Protein AF-A0A3D6BGJ4-F1 (afdb_monomer_lite)

Foldseek 3Di:
DQDQDQLVVLLVLCCVVQVDPCSLCVVLVHDPVVSVVCSVVVDPVSVVSCVVSPSDDPSDPDPDPPCPVVNVVVVVVVVVVVVVVVVVVVVVVVVVVVVVVVVVVVVVVVVVVVVVVVD

Secondary structure (DSSP, 8-state):
-PPPPPHHHHHHHHHHHHSSHHHHHHHHT--HHHHHHHHHH--HHHHHHHHHTT--------------HHHHHHHHHHHHHHHHHHHHHHHHHHHHHHHHHHHHHHHHHHHHHHHHHT-

Sequence (119 aa):
MRAKIEPADLKELILIKFGSLDNFAKKAGLNNSQVSVGLKQQTARFMALVKKLGIKIDQNGDGNKKVSNEDIKNQLQNCMDRLASLETILKEKEKVIEHQNNMLKMMTQFVEEMKKKNR

pLDDT: mean 82.24, std 13.97, range [35.91, 96.06]

Structure (mmCIF, N/CA/C/O backbone):
data_AF-A0A3D6BGJ4-F1
#
_entry.id   AF-A0A3D6BGJ4-F1
#
loop_
_atom_site.group_PDB
_atom_site.id
_atom_site.type_symbol
_atom_site.label_atom_id
_atom_site.label_alt_id
_atom_site.label_comp_id
_atom_site.label_asym_id
_atom_site.label_entity_id
_atom_site.label_seq_id
_atom_site.pdbx_PDB_ins_code
_atom_site.Cartn_x
_atom_site.Cartn_y
_atom_site.Cartn_z
_atom_site.occupancy
_atom_site.B_iso_or_equiv
_atom_site.auth_seq_id
_atom_site.auth_comp_id
_atom_site.auth_asym_id
_atom_site.auth_atom_id
_atom_site.pdbx_PDB_model_num
ATOM 1 N N . MET A 1 1 ? 28.232 -9.096 -20.331 1.00 43.38 1 MET A N 1
ATOM 2 C CA . MET A 1 1 ? 27.428 -9.149 -19.086 1.00 43.38 1 MET A CA 1
ATOM 3 C C . MET A 1 1 ? 26.113 -8.414 -19.339 1.00 43.38 1 MET A C 1
ATOM 5 O O . MET A 1 1 ? 26.163 -7.379 -19.985 1.00 43.38 1 MET A O 1
ATOM 9 N N . ARG A 1 2 ? 24.943 -8.937 -18.930 1.00 50.62 2 ARG A N 1
ATOM 10 C CA . ARG A 1 2 ? 23.667 -8.198 -19.076 1.00 50.62 2 ARG A CA 1
ATOM 11 C C . ARG A 1 2 ? 23.670 -7.012 -18.108 1.00 50.62 2 ARG A C 1
ATOM 13 O O . ARG A 1 2 ? 23.930 -7.228 -16.927 1.00 50.62 2 ARG A O 1
ATOM 20 N N . ALA A 1 3 ? 23.384 -5.805 -18.596 1.00 54.66 3 ALA A N 1
ATOM 21 C CA . ALA A 1 3 ? 23.193 -4.633 -17.748 1.00 54.66 3 ALA A CA 1
ATOM 22 C C . ALA A 1 3 ? 22.075 -4.925 -16.734 1.00 54.66 3 ALA A C 1
ATOM 24 O O . ALA A 1 3 ? 20.961 -5.300 -17.117 1.00 54.66 3 ALA A O 1
ATOM 25 N N . LYS A 1 4 ? 22.413 -4.847 -15.445 1.00 67.75 4 LYS A N 1
ATOM 26 C CA . LYS A 1 4 ? 21.444 -4.929 -14.351 1.00 67.75 4 LYS A CA 1
ATOM 27 C C . LYS A 1 4 ? 20.775 -3.564 -14.231 1.00 67.75 4 LYS A C 1
ATOM 29 O O . LYS A 1 4 ? 21.469 -2.554 -14.281 1.00 67.75 4 LYS A O 1
ATOM 34 N N . ILE A 1 5 ? 19.454 -3.549 -14.094 1.00 76.38 5 ILE A N 1
ATOM 35 C CA . ILE A 1 5 ? 18.725 -2.328 -13.726 1.00 76.38 5 ILE A CA 1
ATOM 36 C C . ILE A 1 5 ? 19.052 -2.030 -12.263 1.00 76.38 5 ILE A C 1
ATOM 38 O O . ILE A 1 5 ? 19.379 -2.953 -11.510 1.00 76.38 5 ILE A O 1
ATOM 42 N N . GLU A 1 6 ? 18.943 -0.786 -11.821 1.00 80.06 6 GLU A N 1
ATOM 43 C CA . GLU A 1 6 ? 18.991 -0.510 -10.393 1.00 80.06 6 GLU A CA 1
ATOM 44 C C . GLU A 1 6 ? 17.823 -1.224 -9.666 1.00 80.06 6 GLU A C 1
ATOM 46 O O . GLU A 1 6 ? 16.690 -1.244 -10.161 1.00 80.06 6 GLU A O 1
ATOM 51 N N . PRO A 1 7 ? 18.046 -1.869 -8.505 1.00 82.31 7 PRO A N 1
ATOM 52 C CA . PRO A 1 7 ? 16.966 -2.532 -7.777 1.00 82.31 7 PRO A CA 1
ATOM 53 C C . PRO A 1 7 ? 15.808 -1.595 -7.399 1.00 82.31 7 PRO A C 1
ATOM 55 O O . PRO A 1 7 ? 14.673 -2.069 -7.303 1.00 82.31 7 PRO A O 1
ATOM 58 N N . ALA A 1 8 ? 16.080 -0.300 -7.189 1.00 76.75 8 ALA A N 1
ATOM 59 C CA . ALA A 1 8 ? 15.065 0.712 -6.908 1.00 76.75 8 ALA A CA 1
ATOM 60 C C . ALA A 1 8 ? 14.135 0.940 -8.110 1.00 76.75 8 ALA A C 1
ATOM 62 O O . ALA A 1 8 ? 12.925 0.768 -7.965 1.00 76.75 8 ALA A O 1
ATOM 63 N N . ASP A 1 9 ? 14.689 1.184 -9.300 1.00 79.62 9 ASP A N 1
ATOM 64 C CA . ASP A 1 9 ? 13.908 1.385 -10.529 1.00 79.62 9 ASP A CA 1
ATOM 65 C C . ASP A 1 9 ? 13.041 0.162 -10.857 1.00 79.62 9 ASP A C 1
ATOM 67 O O . ASP A 1 9 ? 11.861 0.264 -11.195 1.00 79.62 9 ASP A O 1
ATOM 71 N N . LEU A 1 10 ? 13.601 -1.045 -10.716 1.00 83.25 10 LEU A N 1
ATOM 72 C CA . LEU A 1 10 ? 12.855 -2.279 -10.965 1.00 83.25 10 LEU A CA 1
ATOM 73 C C . LEU A 1 10 ? 11.707 -2.461 -9.961 1.00 83.25 10 LEU A C 1
ATOM 75 O O . LEU A 1 10 ? 10.628 -2.935 -10.327 1.00 83.25 10 LEU A O 1
ATOM 79 N N . LYS A 1 11 ? 11.927 -2.081 -8.698 1.00 86.31 11 LYS A N 1
ATOM 80 C CA . LYS A 1 11 ? 10.885 -2.079 -7.668 1.00 86.31 11 LYS A CA 1
ATOM 81 C C . LYS A 1 11 ? 9.787 -1.077 -8.018 1.00 86.31 11 LYS A C 1
ATOM 83 O O . LYS A 1 11 ? 8.614 -1.426 -7.913 1.00 86.31 11 LYS A O 1
ATOM 88 N N . GLU A 1 12 ? 10.144 0.123 -8.456 1.00 82.44 12 GLU A N 1
ATOM 89 C CA . GLU A 1 12 ? 9.188 1.155 -8.855 1.00 82.44 12 GLU A CA 1
ATOM 90 C C . GLU A 1 12 ? 8.331 0.710 -10.046 1.00 82.44 12 GLU A C 1
ATOM 92 O O . GLU A 1 12 ? 7.105 0.763 -9.972 1.00 82.44 12 GLU A O 1
ATOM 97 N N . LEU A 1 13 ? 8.939 0.138 -11.088 1.00 83.44 13 LEU A N 1
ATOM 98 C CA . LEU A 1 13 ? 8.214 -0.417 -12.237 1.00 83.44 13 LEU A CA 1
ATOM 99 C C . LEU A 1 13 ? 7.205 -1.504 -11.834 1.00 83.44 13 LEU A C 1
ATOM 101 O O . LEU A 1 13 ? 6.105 -1.585 -12.392 1.00 83.44 13 LEU A O 1
ATOM 105 N N .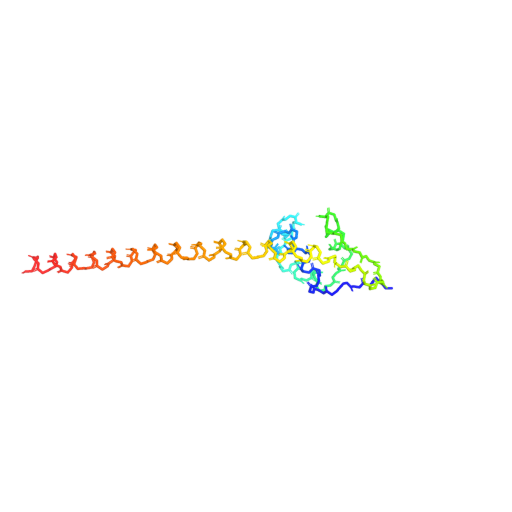 ILE A 1 14 ? 7.559 -2.342 -10.855 1.00 86.94 14 ILE A N 1
ATOM 106 C CA . ILE A 1 14 ? 6.635 -3.333 -10.293 1.00 86.94 14 ILE A CA 1
ATOM 107 C C . ILE A 1 14 ? 5.491 -2.636 -9.547 1.00 86.94 14 ILE A C 1
ATOM 109 O O . ILE A 1 14 ? 4.331 -3.004 -9.739 1.00 86.94 14 ILE A O 1
ATOM 113 N N . LEU A 1 15 ? 5.790 -1.634 -8.720 1.00 85.31 15 LEU A N 1
ATOM 114 C CA . LEU A 1 15 ? 4.786 -0.906 -7.942 1.00 85.31 15 LEU A CA 1
ATOM 115 C C . LEU A 1 15 ? 3.815 -0.119 -8.828 1.00 85.31 15 LEU A C 1
ATOM 117 O O . LEU A 1 15 ? 2.615 -0.165 -8.573 1.00 85.31 15 LEU A O 1
ATOM 121 N N . ILE A 1 16 ? 4.292 0.519 -9.897 1.00 82.31 16 ILE A N 1
ATOM 122 C CA . ILE A 1 16 ? 3.445 1.223 -10.870 1.00 82.31 16 ILE A CA 1
ATOM 123 C C . ILE A 1 16 ? 2.412 0.265 -11.470 1.00 82.31 16 ILE A C 1
ATOM 125 O O . ILE A 1 16 ? 1.237 0.606 -11.586 1.00 82.31 16 ILE A O 1
ATOM 129 N N . LYS A 1 17 ? 2.828 -0.955 -11.830 1.00 82.50 17 LYS A N 1
ATOM 130 C CA . LYS A 1 17 ? 1.943 -1.905 -12.513 1.00 82.50 17 LYS A CA 1
ATOM 131 C C . LYS A 1 17 ? 1.044 -2.712 -11.574 1.00 82.50 17 LYS A C 1
ATOM 133 O O . LYS A 1 17 ? -0.079 -3.046 -11.945 1.00 82.50 17 LYS A O 1
ATOM 138 N N . PHE A 1 18 ? 1.540 -3.082 -10.397 1.00 86.12 18 PHE A N 1
ATOM 139 C CA . PHE A 1 18 ? 0.863 -4.019 -9.492 1.00 86.12 18 PHE A CA 1
ATOM 140 C C . PHE A 1 18 ? 0.359 -3.373 -8.194 1.00 86.12 18 PHE A C 1
ATOM 142 O O . PHE A 1 18 ? -0.337 -4.029 -7.417 1.00 86.12 18 PHE A O 1
ATOM 149 N N . GLY A 1 19 ? 0.695 -2.108 -7.936 1.00 77.69 19 GLY A N 1
ATOM 150 C CA . GLY A 1 19 ? 0.317 -1.347 -6.741 1.00 77.69 19 GLY A CA 1
ATOM 151 C C . GLY A 1 19 ? 1.068 -1.751 -5.468 1.00 77.69 19 GLY A C 1
ATOM 152 O O . GLY A 1 19 ? 1.293 -0.915 -4.599 1.00 77.69 19 GLY A O 1
ATOM 153 N N . SER A 1 20 ? 1.485 -3.013 -5.354 1.00 87.12 20 SER A N 1
ATOM 154 C CA . SER A 1 20 ? 2.287 -3.533 -4.248 1.00 87.12 20 SER A CA 1
ATOM 155 C C . SER A 1 20 ? 3.191 -4.679 -4.703 1.00 87.12 20 SER A C 1
ATOM 157 O O . SER A 1 20 ? 2.929 -5.352 -5.707 1.00 87.12 20 SER A O 1
ATOM 159 N N . LEU A 1 21 ? 4.254 -4.933 -3.934 1.00 88.56 21 LEU A N 1
ATOM 160 C CA . LEU A 1 21 ? 5.107 -6.104 -4.151 1.00 88.56 21 LEU A CA 1
ATOM 161 C C . LEU A 1 21 ? 4.362 -7.412 -3.865 1.00 88.56 21 LEU A C 1
ATOM 163 O O . LEU A 1 21 ? 4.595 -8.392 -4.567 1.00 88.56 21 LEU A O 1
ATOM 167 N N . ASP A 1 22 ? 3.421 -7.409 -2.921 1.00 89.94 22 ASP A N 1
ATOM 168 C CA . ASP A 1 22 ? 2.601 -8.577 -2.587 1.00 89.94 22 ASP A CA 1
ATOM 169 C C . ASP A 1 22 ? 1.724 -9.011 -3.766 1.00 89.94 22 ASP A C 1
ATOM 171 O O . ASP A 1 22 ? 1.598 -10.200 -4.064 1.00 89.94 22 ASP A O 1
ATOM 175 N N . ASN A 1 23 ? 1.130 -8.049 -4.476 1.00 88.06 23 ASN A N 1
ATOM 176 C CA . ASN A 1 23 ? 0.300 -8.324 -5.647 1.00 88.06 23 ASN A CA 1
ATOM 177 C C . ASN A 1 23 ? 1.130 -8.897 -6.797 1.00 88.06 23 ASN A C 1
ATOM 179 O O . ASN A 1 23 ? 0.692 -9.826 -7.482 1.00 88.06 23 ASN A O 1
ATOM 183 N N . PHE A 1 24 ? 2.344 -8.377 -6.984 1.00 93.00 24 PHE A N 1
ATOM 184 C CA . PHE A 1 24 ? 3.298 -8.945 -7.926 1.00 93.00 24 PHE A CA 1
ATOM 185 C C . PHE A 1 24 ? 3.711 -10.363 -7.522 1.00 93.00 24 PHE A C 1
ATOM 187 O O . PHE A 1 24 ? 3.670 -11.257 -8.362 1.00 93.00 24 PHE A O 1
ATOM 194 N N . ALA A 1 25 ? 4.044 -10.589 -6.249 1.00 92.62 25 ALA A N 1
ATOM 195 C CA . ALA A 1 25 ? 4.438 -11.891 -5.721 1.00 92.62 25 ALA A CA 1
ATOM 196 C C . ALA A 1 25 ? 3.343 -12.941 -5.978 1.00 92.62 25 ALA A C 1
ATOM 198 O O . ALA A 1 25 ? 3.608 -13.974 -6.593 1.00 92.62 25 ALA A O 1
ATOM 199 N N . LYS A 1 26 ? 2.084 -12.616 -5.652 1.00 92.69 26 LYS A N 1
ATOM 200 C CA . LYS A 1 26 ? 0.913 -13.466 -5.930 1.00 92.69 26 LYS A CA 1
ATOM 201 C C . LYS A 1 26 ? 0.760 -13.783 -7.420 1.00 92.69 26 LYS A C 1
ATOM 203 O O . LYS A 1 26 ? 0.600 -14.945 -7.781 1.00 92.69 26 LYS A O 1
ATOM 208 N N . LYS A 1 27 ? 0.854 -12.777 -8.299 1.00 90.62 27 LYS A N 1
ATOM 209 C CA . LYS A 1 27 ? 0.771 -12.971 -9.762 1.00 90.62 27 LYS A CA 1
ATOM 210 C C . LYS A 1 27 ? 1.945 -13.765 -10.335 1.00 90.62 27 LYS A C 1
ATOM 212 O O . LYS A 1 27 ? 1.771 -14.482 -11.316 1.00 90.62 27 LYS A O 1
ATOM 217 N N . ALA A 1 28 ? 3.133 -13.611 -9.761 1.00 89.00 28 ALA A N 1
ATOM 218 C CA . ALA A 1 28 ? 4.348 -14.290 -10.189 1.00 89.00 28 ALA A CA 1
ATOM 219 C C . ALA A 1 28 ? 4.483 -15.709 -9.611 1.00 89.00 28 ALA A C 1
ATOM 221 O O . ALA A 1 28 ? 5.379 -16.438 -10.036 1.00 89.00 28 ALA A O 1
ATOM 222 N N . GLY A 1 29 ? 3.625 -16.098 -8.659 1.00 91.38 29 GLY A N 1
ATOM 223 C CA . GLY A 1 29 ? 3.750 -17.358 -7.923 1.00 91.38 29 GLY A CA 1
ATOM 224 C C . GLY A 1 29 ? 4.978 -17.386 -7.008 1.00 91.38 29 GLY A C 1
ATOM 225 O O . GLY A 1 29 ? 5.612 -18.427 -6.856 1.00 91.38 29 GLY A O 1
ATOM 226 N N . LEU A 1 30 ? 5.351 -16.230 -6.454 1.00 92.00 30 LEU A N 1
ATOM 227 C CA . LEU A 1 30 ? 6.509 -16.036 -5.583 1.00 92.00 30 LEU A CA 1
ATOM 228 C C . LEU A 1 30 ? 6.062 -15.564 -4.197 1.00 92.00 30 LEU A C 1
ATOM 230 O O . LEU A 1 30 ? 4.975 -15.014 -4.032 1.00 92.00 30 LEU A O 1
ATOM 234 N N . ASN A 1 31 ? 6.935 -15.723 -3.205 1.00 92.12 31 ASN A N 1
ATOM 235 C CA . ASN A 1 31 ? 6.797 -15.050 -1.915 1.00 92.12 31 ASN A CA 1
ATOM 236 C C . ASN A 1 31 ? 7.628 -13.753 -1.860 1.00 92.12 31 ASN A C 1
ATOM 238 O O . ASN A 1 31 ? 8.515 -13.515 -2.683 1.00 92.12 31 ASN A O 1
ATOM 242 N N . ASN A 1 32 ? 7.367 -12.913 -0.859 1.00 88.19 32 ASN A N 1
ATOM 243 C CA . ASN A 1 32 ? 8.017 -11.605 -0.729 1.00 88.19 32 ASN A CA 1
ATOM 244 C C . ASN A 1 32 ? 9.541 -11.694 -0.567 1.00 88.19 32 ASN A C 1
ATOM 246 O O . ASN A 1 32 ? 10.270 -10.859 -1.107 1.00 88.19 32 ASN A O 1
ATOM 250 N N . SER A 1 33 ? 10.041 -12.730 0.110 1.00 91.69 33 SER A N 1
ATOM 251 C CA . SER A 1 33 ? 11.480 -12.977 0.250 1.00 91.69 33 SER A CA 1
ATOM 252 C C . SER A 1 33 ? 12.131 -13.273 -1.104 1.00 91.69 33 SER A C 1
ATOM 254 O O . SER A 1 33 ? 13.173 -12.707 -1.428 1.00 91.69 33 SER A O 1
ATOM 256 N N . GLN A 1 34 ? 11.490 -14.095 -1.938 1.00 90.50 34 GLN A N 1
ATOM 257 C CA . GLN A 1 34 ? 11.935 -14.400 -3.299 1.00 90.50 34 GLN A CA 1
ATOM 258 C C . GLN A 1 34 ? 11.882 -13.171 -4.207 1.00 90.50 34 GLN A C 1
ATOM 260 O O . GLN A 1 34 ? 12.776 -12.997 -5.033 1.00 90.50 34 GLN A O 1
ATOM 265 N N . VAL A 1 35 ? 10.885 -12.296 -4.041 1.00 90.94 35 VAL A N 1
ATOM 266 C CA . VAL A 1 35 ? 10.827 -11.015 -4.763 1.00 90.94 35 VAL A CA 1
ATOM 267 C C . VAL A 1 35 ? 11.978 -10.101 -4.338 1.00 90.94 35 VAL A C 1
ATOM 269 O O . VAL A 1 35 ? 12.671 -9.571 -5.200 1.00 90.94 35 VAL A O 1
ATOM 272 N N . SER A 1 36 ? 12.256 -9.972 -3.038 1.00 89.62 36 SER A N 1
ATOM 273 C CA . SER A 1 36 ? 13.374 -9.167 -2.515 1.00 89.62 36 SER A CA 1
ATOM 274 C C . SER A 1 36 ? 14.736 -9.650 -3.030 1.00 89.62 36 SER A C 1
ATOM 276 O O . SER A 1 36 ? 15.555 -8.860 -3.508 1.00 89.62 36 SER A O 1
ATOM 278 N N . VAL A 1 37 ? 14.964 -10.966 -3.013 1.00 91.06 37 VAL A N 1
ATOM 279 C CA . VAL A 1 37 ? 16.175 -11.575 -3.579 1.00 91.06 37 VAL A CA 1
ATOM 280 C C . VAL A 1 37 ? 16.222 -11.389 -5.098 1.00 91.06 37 VAL A C 1
ATOM 282 O O . VAL A 1 37 ? 17.269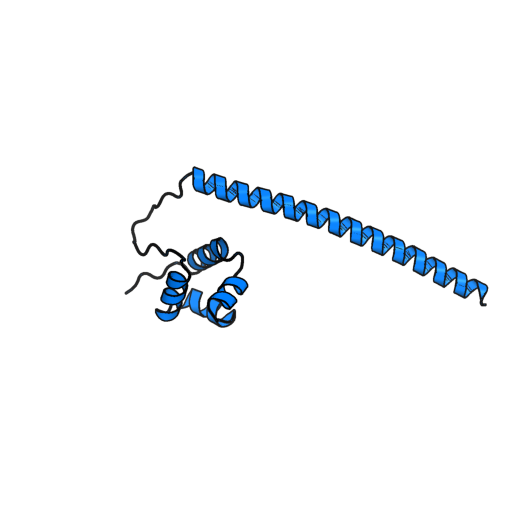 -11.034 -5.638 1.00 91.06 37 VAL A O 1
ATOM 285 N N . GLY A 1 38 ? 15.091 -11.562 -5.785 1.00 89.56 38 GLY A N 1
ATOM 286 C CA . GLY A 1 38 ? 14.956 -11.372 -7.229 1.00 89.56 38 GLY A CA 1
ATOM 287 C C . GLY A 1 38 ? 15.286 -9.950 -7.684 1.00 89.56 38 GLY A C 1
ATOM 288 O O . GLY A 1 38 ? 16.010 -9.788 -8.665 1.00 89.56 38 GLY A O 1
ATOM 289 N N . LEU A 1 39 ? 14.853 -8.935 -6.931 1.00 89.25 39 LEU A N 1
ATOM 290 C CA . LEU A 1 39 ? 15.168 -7.523 -7.174 1.00 89.25 39 LEU A CA 1
ATOM 291 C C . LEU A 1 39 ? 16.673 -7.230 -7.088 1.00 89.25 39 LEU A C 1
ATOM 293 O O . LEU A 1 39 ? 17.204 -6.484 -7.909 1.00 89.25 39 LEU A O 1
ATOM 297 N N . LYS A 1 40 ? 17.368 -7.842 -6.119 1.00 87.62 40 LYS A N 1
ATOM 298 C CA . LYS A 1 40 ? 18.816 -7.662 -5.912 1.00 87.62 40 LYS A CA 1
ATOM 299 C C . LYS A 1 40 ? 19.659 -8.458 -6.909 1.00 87.62 40 LYS A C 1
ATOM 301 O O . LYS A 1 40 ? 20.644 -7.957 -7.444 1.00 87.62 40 LYS A O 1
ATOM 306 N N . GLN A 1 41 ? 19.304 -9.721 -7.134 1.00 89.00 41 GLN A N 1
ATOM 307 C CA . GLN A 1 41 ? 20.115 -10.642 -7.933 1.00 89.00 41 GLN A CA 1
ATOM 308 C C . GLN A 1 41 ? 19.817 -10.550 -9.431 1.00 89.00 41 GLN A C 1
ATOM 310 O O . GLN A 1 41 ? 20.720 -10.777 -10.237 1.00 89.00 41 GLN A O 1
ATOM 315 N N . GLN A 1 42 ? 18.573 -10.221 -9.797 1.00 87.31 42 GLN A N 1
ATOM 316 C CA . GLN A 1 42 ? 18.083 -10.115 -11.176 1.00 87.31 42 GLN A CA 1
ATOM 317 C C . GLN A 1 42 ? 18.459 -11.328 -12.029 1.00 87.31 42 GLN A C 1
ATOM 319 O O . GLN A 1 42 ? 18.991 -11.219 -13.136 1.00 87.31 42 GLN A O 1
ATOM 324 N N . THR A 1 43 ? 18.185 -12.520 -11.493 1.00 88.00 43 THR A N 1
ATOM 325 C CA . THR A 1 43 ? 18.425 -13.775 -12.211 1.00 88.00 43 THR A CA 1
ATOM 326 C C . THR A 1 43 ? 17.621 -13.809 -13.512 1.00 88.00 43 THR A C 1
ATOM 328 O O . THR A 1 43 ? 16.542 -13.220 -13.619 1.00 88.00 43 THR A O 1
ATOM 331 N N . ALA A 1 44 ? 18.111 -14.539 -14.517 1.00 85.94 44 ALA A N 1
ATOM 332 C CA . ALA A 1 44 ? 17.436 -14.633 -15.814 1.00 85.94 44 ALA A CA 1
ATOM 333 C C . ALA A 1 44 ? 15.977 -15.113 -15.686 1.00 85.94 44 ALA A C 1
ATOM 335 O O . ALA A 1 44 ? 15.100 -14.606 -16.383 1.00 85.94 44 ALA A O 1
ATOM 336 N N . ARG A 1 45 ? 15.713 -16.035 -14.750 1.00 87.31 45 ARG A N 1
ATOM 337 C CA . ARG A 1 45 ? 14.370 -16.549 -14.449 1.00 87.31 45 ARG A CA 1
ATOM 338 C C . ARG A 1 45 ? 13.454 -15.468 -13.876 1.00 87.31 45 ARG A C 1
ATOM 340 O O . ARG A 1 45 ? 12.313 -15.351 -14.313 1.00 87.31 45 ARG A O 1
ATOM 347 N N . PHE A 1 46 ? 13.954 -14.666 -12.937 1.00 89.88 46 PHE A N 1
ATOM 348 C CA . PHE A 1 46 ? 13.190 -13.562 -12.360 1.00 89.88 46 PHE A CA 1
ATOM 349 C C . PHE A 1 46 ? 12.877 -12.495 -13.415 1.00 89.88 46 PHE A C 1
ATOM 351 O O . PHE A 1 46 ? 11.726 -12.103 -13.581 1.00 89.88 46 PHE A O 1
ATOM 358 N N . MET A 1 47 ? 13.869 -12.099 -14.214 1.00 88.06 47 MET A N 1
ATOM 359 C CA . MET A 1 47 ? 13.672 -11.092 -15.261 1.00 88.06 47 MET A CA 1
ATOM 360 C C . MET A 1 47 ? 12.739 -11.576 -16.381 1.00 88.06 47 MET A C 1
ATOM 362 O O . MET A 1 47 ? 11.978 -10.783 -16.932 1.00 88.06 47 MET A O 1
ATOM 366 N N . ALA A 1 48 ? 12.739 -12.875 -16.696 1.00 87.88 48 ALA A N 1
ATOM 367 C CA . ALA A 1 48 ? 11.769 -13.464 -17.616 1.00 87.88 48 ALA A CA 1
ATOM 368 C C . ALA A 1 48 ? 10.335 -13.398 -17.064 1.00 87.88 48 ALA A C 1
ATOM 370 O O . ALA A 1 48 ? 9.418 -13.067 -17.812 1.00 87.88 48 ALA A O 1
ATOM 371 N N . LEU A 1 49 ? 10.138 -13.648 -15.763 1.00 89.25 49 LEU A N 1
ATOM 372 C CA . LEU A 1 49 ? 8.837 -13.488 -15.098 1.00 89.25 49 LEU A CA 1
ATOM 373 C C . LEU A 1 49 ? 8.359 -12.036 -15.135 1.00 89.25 49 LEU A C 1
ATOM 375 O O . LEU A 1 49 ? 7.224 -11.779 -15.526 1.00 89.25 49 LEU A O 1
ATOM 379 N N . VAL A 1 50 ? 9.236 -11.091 -14.800 1.00 88.25 50 VAL A N 1
ATOM 380 C CA . VAL A 1 50 ? 8.951 -9.650 -14.847 1.00 88.25 50 VAL A CA 1
ATOM 381 C C . VAL A 1 50 ? 8.492 -9.227 -16.252 1.00 88.25 50 VAL A C 1
ATOM 383 O O . VAL A 1 50 ? 7.432 -8.616 -16.400 1.00 88.25 50 VAL A O 1
ATOM 386 N N . LYS A 1 51 ? 9.225 -9.635 -17.299 1.00 88.06 51 LYS A N 1
ATOM 387 C CA . LYS A 1 51 ? 8.853 -9.363 -18.699 1.00 88.06 51 LYS A CA 1
ATOM 388 C C . LYS A 1 51 ? 7.556 -10.072 -19.113 1.00 88.06 51 LYS A C 1
ATOM 390 O O . LYS A 1 51 ? 6.712 -9.450 -19.751 1.00 88.06 51 LYS A O 1
ATOM 395 N N . LYS A 1 52 ? 7.351 -11.336 -18.717 1.00 88.81 52 LYS A N 1
ATOM 396 C CA . LYS A 1 52 ? 6.124 -12.113 -19.001 1.00 88.81 52 LYS A CA 1
ATOM 397 C C . LYS A 1 52 ? 4.882 -11.478 -18.375 1.00 88.81 52 LYS A C 1
ATOM 399 O O . LYS A 1 52 ? 3.815 -11.479 -18.976 1.00 88.81 52 LYS A O 1
ATOM 404 N N . LEU A 1 53 ? 5.032 -10.888 -17.193 1.00 88.62 53 LEU A N 1
ATOM 405 C CA . LEU A 1 53 ? 3.987 -10.123 -16.511 1.00 88.62 53 LEU A CA 1
ATOM 406 C C . LEU A 1 53 ? 3.803 -8.711 -17.108 1.00 88.62 53 LEU A C 1
ATOM 408 O O . LEU A 1 53 ? 3.005 -7.901 -16.627 1.00 88.62 53 LEU A O 1
ATOM 412 N N . GLY A 1 54 ? 4.501 -8.427 -18.208 1.00 81.06 54 GLY A N 1
ATOM 413 C CA . GLY A 1 54 ? 4.361 -7.244 -19.043 1.00 81.06 54 GLY A CA 1
ATOM 414 C C . GLY A 1 54 ? 4.989 -5.993 -18.441 1.00 81.06 54 GLY A C 1
ATOM 415 O O . GLY A 1 54 ? 4.521 -4.896 -18.744 1.00 81.06 54 GLY A O 1
ATOM 416 N N . ILE A 1 55 ? 5.974 -6.132 -17.553 1.00 84.62 55 ILE A N 1
ATOM 417 C CA . ILE A 1 55 ? 6.825 -5.007 -17.168 1.00 84.62 55 ILE A CA 1
ATOM 418 C C . ILE A 1 55 ? 7.848 -4.835 -18.291 1.00 84.62 55 ILE A C 1
ATOM 420 O O . ILE A 1 55 ? 8.674 -5.717 -18.546 1.00 84.62 55 ILE A O 1
ATOM 424 N N . LYS A 1 56 ? 7.744 -3.713 -19.005 1.00 79.25 56 LYS A N 1
ATOM 425 C CA . LYS A 1 56 ? 8.669 -3.368 -20.081 1.00 79.25 56 LYS A CA 1
ATOM 426 C C . LYS A 1 56 ? 9.950 -2.838 -19.455 1.00 79.25 56 LYS A C 1
ATOM 428 O O . LYS A 1 56 ? 9.988 -1.733 -18.934 1.00 79.25 56 LYS A O 1
ATOM 433 N N . ILE A 1 57 ? 10.975 -3.673 -19.489 1.00 71.69 57 ILE A N 1
ATOM 434 C CA . ILE A 1 57 ? 12.338 -3.288 -19.153 1.00 71.69 57 ILE A CA 1
ATOM 435 C C . ILE A 1 57 ? 13.000 -2.904 -20.470 1.00 71.69 57 ILE A C 1
ATOM 437 O O . ILE A 1 57 ? 13.346 -3.795 -21.255 1.00 71.69 57 ILE A O 1
ATOM 441 N N . ASP A 1 58 ? 13.152 -1.608 -20.717 1.00 61.81 58 ASP A N 1
ATOM 442 C CA . ASP A 1 58 ? 13.978 -1.130 -21.820 1.00 61.81 58 ASP A CA 1
ATOM 443 C C . ASP A 1 58 ? 15.440 -1.449 -21.479 1.00 61.81 58 ASP A C 1
ATOM 445 O O . ASP A 1 58 ? 16.065 -0.803 -20.646 1.00 61.81 58 ASP A O 1
ATOM 449 N N . GLN A 1 59 ? 15.981 -2.514 -22.076 1.00 55.00 59 GLN A N 1
ATOM 450 C CA . GLN A 1 59 ? 17.394 -2.880 -21.939 1.00 55.00 59 GLN A CA 1
ATOM 451 C C . GLN A 1 59 ? 18.242 -2.140 -22.971 1.00 55.00 59 GLN A C 1
ATOM 453 O O . GLN A 1 59 ? 19.014 -2.775 -23.676 1.00 55.00 59 GLN A O 1
ATOM 458 N N . ASN A 1 60 ? 18.100 -0.824 -23.075 1.00 42.84 60 ASN A N 1
ATOM 459 C CA . ASN A 1 60 ? 18.990 -0.032 -23.910 1.00 42.84 60 ASN A CA 1
ATOM 460 C C . ASN A 1 60 ? 19.702 0.967 -23.009 1.00 42.84 60 ASN A C 1
ATOM 462 O O . ASN A 1 60 ? 19.074 1.827 -22.400 1.00 42.84 60 ASN A O 1
ATOM 466 N N . GLY A 1 61 ? 21.020 0.801 -22.909 1.00 42.84 61 GLY A N 1
ATOM 467 C CA . GLY A 1 61 ? 21.937 1.746 -22.286 1.00 42.84 61 GLY A CA 1
ATOM 468 C C . GLY A 1 61 ? 22.106 3.015 -23.116 1.00 42.84 61 GLY A C 1
ATOM 469 O O . GLY A 1 61 ? 23.234 3.402 -23.378 1.00 42.84 61 GLY A O 1
ATOM 470 N N . ASP A 1 62 ? 20.999 3.644 -23.498 1.00 35.91 62 ASP A N 1
ATOM 471 C CA . ASP A 1 62 ? 20.963 5.027 -23.950 1.00 35.91 62 ASP A CA 1
ATOM 472 C C . ASP A 1 62 ? 20.019 5.771 -23.012 1.00 35.91 62 ASP A C 1
ATOM 474 O O . ASP A 1 62 ? 18.805 5.547 -22.985 1.00 35.91 62 ASP A O 1
ATOM 478 N N . GLY A 1 63 ? 20.617 6.612 -22.171 1.00 44.50 63 GLY A N 1
ATOM 479 C CA . GLY A 1 63 ? 19.889 7.524 -21.307 1.00 44.50 63 GLY A CA 1
ATOM 480 C C . GLY A 1 63 ? 18.906 8.375 -22.111 1.00 44.50 63 GLY A C 1
ATOM 481 O O . GLY A 1 63 ? 19.146 8.711 -23.268 1.00 44.50 63 GLY A O 1
ATOM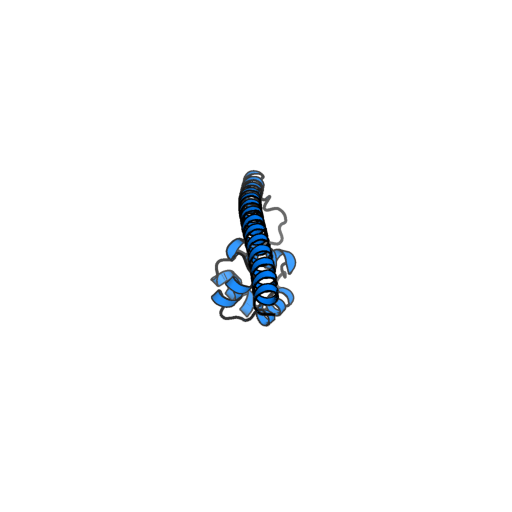 482 N N . ASN A 1 64 ? 17.813 8.762 -21.455 1.00 43.91 64 ASN A N 1
ATOM 483 C CA . ASN A 1 64 ? 16.734 9.606 -21.972 1.00 43.91 64 ASN A CA 1
ATOM 484 C C . ASN A 1 64 ? 15.747 8.949 -22.951 1.00 43.91 64 ASN A C 1
ATOM 486 O O . ASN A 1 64 ? 15.513 9.457 -24.047 1.00 43.91 64 ASN A O 1
ATOM 490 N N . LYS A 1 65 ? 14.928 8.012 -22.459 1.00 49.44 65 LYS A N 1
ATOM 491 C CA . LYS A 1 65 ? 13.490 8.259 -22.654 1.00 49.44 65 LYS A CA 1
ATOM 492 C C . LYS A 1 65 ? 13.116 9.371 -21.689 1.00 49.44 65 LYS A C 1
ATOM 494 O O . LYS A 1 65 ? 12.872 9.112 -20.516 1.00 49.44 65 LYS A O 1
ATOM 499 N N . LYS A 1 66 ? 13.154 10.619 -22.172 1.00 51.69 66 LYS A N 1
ATOM 500 C CA . LYS A 1 66 ? 12.510 11.738 -21.480 1.00 51.69 66 LYS A CA 1
ATOM 501 C C . LYS A 1 66 ? 11.068 11.298 -21.250 1.00 51.69 66 LYS A C 1
ATOM 503 O O . LYS A 1 66 ? 10.300 11.247 -22.209 1.00 51.69 66 LYS A O 1
ATOM 508 N N . VAL A 1 67 ? 10.734 10.903 -20.022 1.00 53.19 67 VAL A N 1
ATOM 509 C CA . VAL A 1 67 ? 9.340 10.793 -19.592 1.00 53.19 67 VAL A CA 1
ATOM 510 C C . VAL A 1 67 ? 8.722 12.123 -19.997 1.00 53.19 67 VAL A C 1
ATOM 512 O O . VAL A 1 67 ? 9.278 13.174 -19.660 1.00 53.19 67 VAL A O 1
ATOM 515 N N . SER A 1 68 ? 7.702 12.098 -20.855 1.00 64.56 68 SER A N 1
ATOM 516 C CA . SER A 1 68 ? 7.166 13.358 -21.354 1.00 64.56 68 SER A CA 1
ATOM 517 C C . SER A 1 68 ? 6.650 14.148 -20.149 1.00 64.56 68 SER A C 1
ATOM 519 O O . SER A 1 68 ? 6.158 13.562 -19.182 1.00 64.56 68 SER A O 1
ATOM 521 N N . ASN A 1 69 ? 6.774 15.477 -20.170 1.00 69.88 69 ASN A N 1
ATOM 522 C CA . ASN A 1 69 ? 6.221 16.300 -19.089 1.00 69.88 69 ASN A CA 1
ATOM 523 C C . ASN A 1 69 ? 4.723 16.008 -18.871 1.00 69.88 69 ASN A C 1
ATOM 525 O O . ASN A 1 69 ? 4.230 16.167 -17.759 1.00 69.88 69 ASN A O 1
ATOM 529 N N . GLU A 1 70 ? 4.025 15.547 -19.910 1.00 71.31 70 GLU A N 1
ATOM 530 C CA . GLU A 1 70 ? 2.639 15.085 -19.855 1.00 71.31 70 GLU A CA 1
ATOM 531 C C . GLU A 1 70 ? 2.483 13.823 -18.992 1.00 71.31 70 GLU A C 1
ATOM 533 O O . GLU A 1 70 ? 1.620 13.772 -18.120 1.00 71.31 70 GLU A O 1
ATOM 538 N N . ASP A 1 71 ? 3.350 12.825 -19.169 1.00 70.50 71 ASP A N 1
ATOM 539 C CA . ASP A 1 71 ? 3.319 11.585 -18.386 1.00 70.50 71 ASP A CA 1
ATOM 540 C C . ASP A 1 71 ? 3.638 11.846 -16.909 1.00 70.50 71 ASP A C 1
ATOM 542 O O . ASP A 1 71 ? 2.971 11.298 -16.030 1.00 70.50 71 ASP A O 1
ATOM 546 N N . ILE A 1 72 ? 4.603 12.733 -16.628 1.00 74.12 72 ILE A N 1
ATOM 547 C CA . ILE A 1 72 ? 4.929 13.159 -15.257 1.00 74.12 72 ILE A CA 1
ATOM 548 C C . ILE A 1 72 ? 3.727 13.868 -14.631 1.00 74.12 72 ILE A C 1
ATOM 550 O O . ILE A 1 72 ? 3.340 13.537 -13.513 1.00 74.12 72 ILE A O 1
ATOM 554 N N . LYS A 1 73 ? 3.095 14.805 -15.349 1.00 73.38 73 LYS A N 1
ATOM 555 C CA . LYS A 1 73 ? 1.886 15.496 -14.874 1.00 73.38 73 LYS A CA 1
ATOM 556 C C . LYS A 1 73 ? 0.748 14.522 -14.594 1.00 73.38 73 LYS A C 1
ATOM 558 O O . LYS A 1 73 ? 0.126 14.616 -13.543 1.00 73.38 73 LYS A O 1
ATOM 563 N N . ASN A 1 74 ? 0.513 13.562 -15.483 1.00 72.00 74 ASN A N 1
ATOM 564 C CA . ASN A 1 74 ? -0.536 12.561 -15.310 1.00 72.00 74 ASN A CA 1
ATOM 565 C C . ASN A 1 74 ? -0.264 11.653 -14.104 1.00 72.00 74 ASN A C 1
ATOM 567 O O . ASN A 1 74 ? -1.181 11.322 -13.355 1.00 72.00 74 ASN A O 1
ATOM 571 N N . GLN A 1 75 ? 0.989 11.255 -13.876 1.00 74.81 75 GLN A N 1
ATOM 572 C CA . GLN A 1 75 ? 1.366 10.494 -12.683 1.00 74.81 75 GLN A CA 1
ATOM 573 C C . GLN A 1 75 ? 1.203 11.318 -11.405 1.00 74.81 75 GLN A C 1
ATOM 575 O O . GLN A 1 75 ? 0.699 10.804 -10.408 1.00 74.81 75 GLN A O 1
ATOM 580 N N . LEU A 1 76 ? 1.584 12.594 -11.444 1.00 79.88 76 LEU A N 1
ATOM 581 C CA . LEU A 1 76 ? 1.489 13.503 -10.308 1.00 79.88 76 LEU A CA 1
ATOM 582 C C . LEU A 1 76 ? 0.025 13.786 -9.955 1.00 79.88 76 LEU A C 1
ATOM 584 O O . LEU A 1 76 ? -0.337 13.685 -8.786 1.00 79.88 76 LEU A O 1
ATOM 588 N N . GLN A 1 77 ? -0.832 13.998 -10.956 1.00 79.44 77 GLN A N 1
ATOM 589 C CA . GLN A 1 77 ? -2.274 14.153 -10.771 1.00 79.44 77 GLN A CA 1
ATOM 590 C C . GLN A 1 77 ? -2.905 12.888 -10.180 1.00 79.44 77 GLN A C 1
ATOM 592 O O . GLN A 1 77 ? -3.578 12.961 -9.159 1.00 79.44 77 GLN A O 1
ATOM 597 N N . ASN A 1 78 ? -2.605 11.711 -10.738 1.00 74.44 78 ASN A N 1
ATOM 598 C CA . ASN A 1 78 ? -3.084 10.444 -10.179 1.00 74.44 78 ASN A CA 1
ATOM 599 C C . ASN A 1 78 ? -2.607 10.229 -8.733 1.00 74.44 78 ASN A C 1
ATOM 601 O O . ASN A 1 78 ? -3.320 9.645 -7.916 1.00 74.44 78 ASN A O 1
ATOM 605 N N . CYS A 1 79 ? -1.389 10.669 -8.405 1.00 82.56 79 CYS A N 1
ATOM 606 C CA . CYS A 1 79 ? -0.871 10.608 -7.044 1.00 82.56 79 CYS A CA 1
ATOM 607 C C . CYS A 1 79 ? -1.651 11.554 -6.121 1.00 82.56 79 CYS A C 1
ATOM 609 O O . CYS A 1 79 ? -2.088 11.121 -5.057 1.00 82.56 79 CYS A O 1
ATO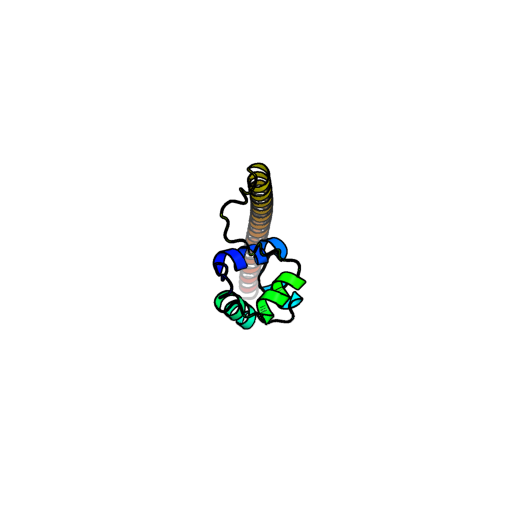M 611 N N . MET A 1 80 ? -1.897 12.795 -6.553 1.00 85.38 80 MET A N 1
ATOM 612 C CA . MET A 1 80 ? -2.694 13.781 -5.818 1.00 85.38 80 MET A CA 1
ATOM 613 C C . MET A 1 80 ? -4.133 13.311 -5.583 1.00 85.38 80 MET A C 1
ATOM 615 O O . MET A 1 80 ? -4.617 13.402 -4.458 1.00 85.38 80 MET A O 1
ATOM 619 N N . ASP A 1 81 ? -4.788 12.737 -6.593 1.00 80.75 81 ASP A N 1
ATOM 620 C CA . ASP A 1 81 ? -6.159 12.227 -6.478 1.00 80.75 81 ASP A CA 1
ATOM 621 C C . ASP A 1 81 ? -6.242 11.078 -5.460 1.00 80.75 81 ASP A C 1
ATOM 623 O O . ASP A 1 81 ? -7.153 11.014 -4.628 1.00 80.75 81 ASP A O 1
ATOM 627 N N . ARG A 1 82 ? -5.244 10.181 -5.465 1.00 82.00 82 ARG A N 1
ATOM 628 C CA . ARG A 1 82 ? -5.135 9.110 -4.461 1.00 82.00 82 ARG A CA 1
ATOM 629 C C . ARG A 1 82 ? -4.875 9.669 -3.067 1.00 82.00 82 ARG A C 1
ATOM 631 O O . ARG A 1 82 ? -5.442 9.152 -2.108 1.00 82.00 82 ARG A O 1
ATOM 638 N N . LEU A 1 83 ? -4.046 10.704 -2.951 1.00 87.50 83 LEU A N 1
ATOM 639 C CA . LEU A 1 83 ? -3.737 11.361 -1.681 1.00 87.50 83 LEU A CA 1
ATOM 640 C C . LEU A 1 83 ? -5.001 12.002 -1.086 1.00 87.50 83 LEU A C 1
ATOM 642 O O . LEU A 1 83 ? -5.346 11.711 0.055 1.00 87.50 83 LEU A O 1
ATOM 646 N N . ALA A 1 84 ? -5.767 12.737 -1.893 1.00 87.88 84 ALA A N 1
ATOM 647 C CA . ALA A 1 84 ? -7.040 13.338 -1.488 1.00 87.88 84 ALA A CA 1
ATOM 648 C C . ALA A 1 84 ? -8.086 12.290 -1.059 1.00 87.88 84 ALA A C 1
ATOM 650 O O . ALA A 1 84 ? -8.803 12.461 -0.065 1.00 87.88 84 ALA A O 1
ATOM 651 N N . SER A 1 85 ? -8.161 11.167 -1.782 1.00 84.56 85 SER A N 1
ATOM 652 C CA . SER A 1 85 ? -9.030 10.048 -1.407 1.00 84.56 85 SER A CA 1
ATOM 653 C C . SER A 1 85 ? -8.623 9.440 -0.059 1.00 84.56 85 SER A C 1
ATOM 655 O O . SER A 1 85 ? -9.479 9.223 0.801 1.00 84.56 85 SER A O 1
ATOM 657 N N . LEU A 1 86 ? -7.323 9.221 0.164 1.00 88.56 86 LEU A N 1
ATOM 658 C CA . LEU A 1 86 ? -6.807 8.697 1.430 1.00 88.56 86 LEU A CA 1
ATOM 659 C C . LEU A 1 86 ? -7.044 9.660 2.600 1.00 88.56 86 LEU A C 1
ATOM 661 O O . LEU A 1 86 ? -7.427 9.211 3.678 1.00 88.56 86 LEU A O 1
ATOM 665 N N . GLU A 1 87 ? -6.882 10.966 2.392 1.00 90.19 87 GLU A N 1
ATOM 666 C CA . GLU A 1 87 ? -7.188 11.986 3.403 1.00 90.19 87 GLU A CA 1
ATOM 667 C C . GLU A 1 87 ?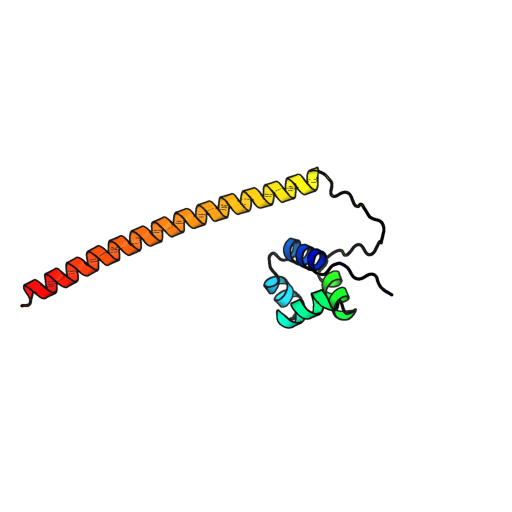 -8.668 11.985 3.798 1.00 90.19 87 GLU A C 1
ATOM 669 O O . GLU A 1 87 ? -9.004 12.144 4.973 1.00 90.19 87 GLU A O 1
ATOM 674 N N . THR A 1 88 ? -9.565 11.765 2.835 1.00 91.06 88 THR A N 1
ATOM 675 C CA . THR A 1 88 ? -11.005 11.668 3.102 1.00 91.06 88 THR A CA 1
ATOM 676 C C . THR A 1 88 ? -11.317 10.433 3.942 1.00 91.06 88 THR A C 1
ATOM 678 O O . THR A 1 88 ? -11.994 10.540 4.964 1.00 91.06 88 THR A O 1
ATOM 681 N N . ILE A 1 89 ? -10.754 9.278 3.572 1.00 89.88 89 ILE A N 1
ATOM 682 C CA . ILE A 1 89 ? -10.907 8.036 4.339 1.00 89.88 89 ILE A CA 1
ATOM 683 C C . ILE A 1 89 ? -10.378 8.216 5.767 1.00 89.88 89 ILE A C 1
ATOM 685 O O . ILE A 1 89 ? -11.033 7.787 6.715 1.00 89.88 89 ILE A O 1
ATOM 689 N N . LEU A 1 90 ? -9.222 8.864 5.948 1.00 91.75 90 LEU A N 1
ATOM 690 C CA . LEU A 1 90 ? -8.666 9.134 7.277 1.00 91.75 90 LEU A CA 1
ATOM 691 C C . LEU A 1 90 ? -9.627 9.958 8.137 1.00 91.75 90 LEU A C 1
ATOM 693 O O . LEU A 1 90 ? -9.953 9.535 9.245 1.00 91.75 90 LEU A O 1
ATOM 697 N N . LYS A 1 91 ? -10.165 11.058 7.602 1.00 92.75 91 LYS A N 1
ATOM 698 C CA . LYS A 1 91 ? -11.145 11.894 8.314 1.00 92.75 91 LYS A CA 1
ATOM 699 C C . LYS A 1 91 ? -12.410 11.125 8.691 1.00 92.75 91 LYS A C 1
ATOM 701 O O . LYS A 1 91 ? -12.963 11.320 9.772 1.00 92.75 91 LYS A O 1
ATOM 706 N N . GLU A 1 92 ? -12.897 10.247 7.818 1.00 92.50 92 GLU A N 1
ATOM 707 C CA . GLU A 1 92 ? -14.042 9.388 8.135 1.00 92.50 92 GLU A CA 1
ATOM 708 C C . GLU A 1 92 ? -13.722 8.412 9.271 1.00 92.50 92 GLU A C 1
ATOM 710 O O . GLU A 1 92 ? -14.537 8.226 10.177 1.00 92.50 92 GLU A O 1
ATOM 715 N N . LYS A 1 93 ? -12.525 7.813 9.265 1.00 92.12 93 LYS A N 1
ATOM 716 C CA . LYS A 1 93 ? -12.088 6.909 10.337 1.00 92.12 93 LYS A CA 1
ATOM 717 C C . LYS A 1 93 ? -11.926 7.631 11.669 1.00 92.12 93 LYS A C 1
ATOM 719 O O . LYS A 1 93 ? -12.347 7.084 12.685 1.00 92.12 93 LYS A O 1
ATOM 724 N N . GLU A 1 94 ? -11.401 8.851 11.671 1.00 95.06 94 GLU A N 1
ATOM 725 C CA . GLU A 1 94 ? -11.303 9.681 12.877 1.00 95.06 94 GLU A CA 1
ATOM 726 C C . GLU A 1 94 ? -12.681 9.945 13.498 1.00 95.06 94 GLU A C 1
ATOM 728 O O . GLU A 1 94 ? -12.860 9.734 14.697 1.00 95.06 94 GLU A O 1
ATOM 733 N N . LYS A 1 95 ? -13.691 10.286 12.683 1.00 93.69 95 LYS A N 1
ATOM 734 C CA . LYS A 1 95 ? -15.076 10.467 13.159 1.00 93.69 95 LYS A CA 1
ATOM 735 C C . LYS A 1 95 ? -15.664 9.194 13.767 1.00 93.69 95 LYS A C 1
ATOM 737 O O . LYS A 1 95 ? -16.357 9.249 14.781 1.00 93.69 95 LYS A O 1
ATOM 742 N N . VAL A 1 96 ? -15.398 8.037 13.158 1.00 95.31 96 VAL A N 1
ATOM 743 C CA . VAL A 1 96 ? -15.854 6.745 13.695 1.00 95.31 96 VAL A CA 1
ATOM 744 C C . VAL A 1 96 ? -15.205 6.462 15.050 1.00 95.31 96 VAL A C 1
ATOM 746 O O . VAL A 1 96 ? -15.902 6.051 15.978 1.00 95.31 96 VAL A O 1
ATOM 749 N N . ILE A 1 97 ? -13.902 6.717 15.187 1.00 94.69 97 ILE A N 1
ATOM 750 C CA . ILE A 1 97 ? -13.173 6.548 16.452 1.00 94.69 97 ILE A CA 1
ATOM 751 C C . ILE A 1 97 ? -13.743 7.476 17.529 1.00 94.69 97 ILE A C 1
ATOM 753 O O . ILE A 1 97 ? -13.993 7.038 18.652 1.00 94.69 97 ILE A O 1
ATOM 757 N N . GLU A 1 98 ? -13.999 8.742 17.197 1.00 95.69 98 GLU A N 1
ATOM 758 C CA . GLU A 1 98 ? -14.614 9.697 18.121 1.00 95.69 98 GLU A CA 1
ATOM 759 C C . GLU A 1 98 ? -15.988 9.209 18.605 1.00 95.69 98 GLU A C 1
ATOM 761 O O . GLU A 1 98 ? -16.259 9.183 19.809 1.00 95.69 98 GLU A O 1
ATOM 766 N N . HIS A 1 99 ? -16.835 8.742 17.685 1.00 94.62 99 HIS A N 1
ATOM 767 C CA . HIS A 1 99 ? -18.148 8.203 18.025 1.00 94.62 99 HIS A CA 1
ATOM 768 C C . HIS A 1 99 ? -18.055 6.976 18.946 1.00 94.62 99 HIS A C 1
ATOM 770 O O . HIS A 1 99 ? -18.760 6.901 19.955 1.00 94.62 99 HIS A O 1
ATOM 776 N N . GLN A 1 100 ? -17.150 6.040 18.646 1.00 93.56 100 GLN A N 1
ATOM 777 C CA . GLN A 1 100 ? -16.908 4.860 19.481 1.00 93.56 100 GLN A CA 1
ATOM 778 C C . GLN A 1 100 ? -16.437 5.242 20.889 1.00 93.56 100 GLN A C 1
ATOM 780 O O . GLN A 1 100 ? -16.937 4.699 21.875 1.00 93.56 100 GLN A O 1
ATOM 785 N N . ASN A 1 101 ? -15.536 6.220 20.999 1.00 96.06 101 ASN A N 1
ATOM 786 C CA . ASN A 1 101 ? -15.058 6.723 22.286 1.00 96.06 101 ASN A CA 1
ATOM 787 C C . ASN A 1 101 ? -16.180 7.370 23.108 1.00 96.06 101 ASN A C 1
ATOM 789 O O . ASN A 1 101 ? -16.255 7.168 24.322 1.00 96.06 101 ASN A O 1
ATOM 793 N N . ASN A 1 102 ? -17.082 8.113 22.464 1.00 95.12 102 ASN A N 1
ATOM 794 C CA . ASN A 1 102 ? -18.239 8.702 23.138 1.00 95.12 102 ASN A CA 1
ATOM 795 C C . ASN A 1 102 ? -19.219 7.628 23.636 1.00 95.12 102 ASN A C 1
ATOM 797 O O . ASN A 1 102 ? -19.685 7.711 24.773 1.00 95.12 102 ASN A O 1
ATOM 801 N N . MET A 1 103 ? -19.474 6.579 22.845 1.00 94.69 103 MET A N 1
ATOM 802 C CA . MET A 1 103 ? -20.288 5.444 23.298 1.00 94.69 103 MET A CA 1
ATOM 803 C C . MET A 1 103 ? -19.657 4.706 24.482 1.00 94.69 103 MET A C 1
ATOM 805 O O . MET A 1 103 ? -20.355 4.400 25.448 1.00 94.69 103 MET A O 1
ATOM 809 N N . LEU A 1 104 ? -18.342 4.469 24.449 1.00 94.88 104 LEU A N 1
ATOM 810 C CA . LEU A 1 104 ? -17.620 3.847 25.563 1.00 94.88 104 LEU A CA 1
ATOM 811 C C . LEU A 1 104 ? -17.753 4.662 26.853 1.00 94.88 104 LEU A C 1
ATOM 813 O O . LEU A 1 104 ? -17.993 4.084 27.914 1.00 94.88 104 LEU A O 1
ATOM 817 N N . LYS A 1 105 ? -17.656 5.995 26.774 1.00 95.44 105 LYS A N 1
ATOM 818 C CA . LYS A 1 105 ? -17.872 6.876 27.933 1.00 95.44 105 LYS A CA 1
ATOM 819 C C . LYS A 1 105 ? -19.285 6.737 28.498 1.00 95.44 105 LYS A C 1
ATOM 821 O O . LYS A 1 105 ? -19.420 6.526 29.701 1.00 95.44 105 LYS A O 1
ATOM 826 N N . MET A 1 106 ? -20.314 6.786 27.649 1.00 94.69 106 MET A N 1
ATOM 827 C CA . MET A 1 106 ? -21.709 6.627 28.087 1.00 94.69 106 MET A CA 1
ATOM 828 C C . MET A 1 106 ? -21.955 5.261 28.735 1.00 94.69 106 MET A C 1
ATOM 830 O O . MET A 1 106 ? -22.549 5.184 29.807 1.00 94.69 106 MET A O 1
ATOM 834 N N . MET A 1 107 ? -21.455 4.180 28.128 1.00 94.12 107 MET A N 1
ATOM 835 C CA . MET A 1 107 ? -21.578 2.835 28.698 1.00 94.12 107 MET A CA 1
ATOM 836 C C . MET A 1 107 ? -20.850 2.710 30.038 1.00 94.12 107 MET A C 1
ATOM 838 O O . MET A 1 107 ? -21.372 2.092 30.962 1.00 94.12 107 MET A O 1
ATOM 842 N N . THR A 1 108 ? -19.668 3.318 30.166 1.00 94.38 108 THR A N 1
ATOM 843 C CA . THR A 1 108 ? -18.904 3.311 31.422 1.00 94.38 108 THR A CA 1
ATOM 844 C C . THR A 1 108 ? -19.676 4.023 32.532 1.00 94.38 108 THR A C 1
ATOM 846 O O . THR A 1 108 ? -19.852 3.454 33.608 1.00 94.38 108 THR A O 1
ATOM 849 N N . GLN A 1 109 ? -20.214 5.215 32.253 1.00 93.12 109 GLN A N 1
ATOM 850 C CA . GLN A 1 109 ? -21.045 5.970 33.199 1.00 93.12 109 GLN A CA 1
ATOM 851 C C . GLN A 1 109 ? -22.299 5.188 33.608 1.00 93.12 109 GLN A C 1
ATOM 853 O O . GLN A 1 109 ? -22.584 5.055 34.796 1.00 93.12 109 GLN A O 1
ATOM 858 N N . PHE A 1 110 ? -23.001 4.591 32.642 1.00 93.38 110 PHE A N 1
ATOM 859 C CA . PHE A 1 110 ? -24.178 3.763 32.907 1.00 93.38 110 PHE A CA 1
ATOM 860 C C . PHE A 1 110 ? -23.864 2.582 33.840 1.00 93.38 110 PHE A C 1
ATOM 862 O O . PHE A 1 110 ? -24.591 2.318 34.799 1.00 93.38 110 PHE A O 1
ATOM 869 N N . VAL A 1 111 ? -22.750 1.881 33.602 1.00 93.44 111 VAL A N 1
ATOM 870 C CA . VAL A 1 111 ? -22.308 0.768 34.456 1.00 93.44 111 VAL A CA 1
ATOM 871 C C . VAL A 1 111 ? -21.984 1.245 35.875 1.00 93.44 111 VAL A C 1
ATOM 873 O O . VAL A 1 111 ? -22.321 0.558 36.842 1.00 93.44 111 VAL A O 1
ATOM 876 N N . GLU A 1 112 ? -21.343 2.404 36.028 1.00 93.81 112 GLU A N 1
ATOM 877 C CA . GLU A 1 112 ? -21.058 2.984 37.345 1.00 93.81 112 GLU A CA 1
ATOM 878 C C . GLU A 1 112 ? -22.332 3.352 38.113 1.00 93.81 112 GLU A C 1
ATOM 880 O O . GLU A 1 112 ? -22.432 3.062 39.30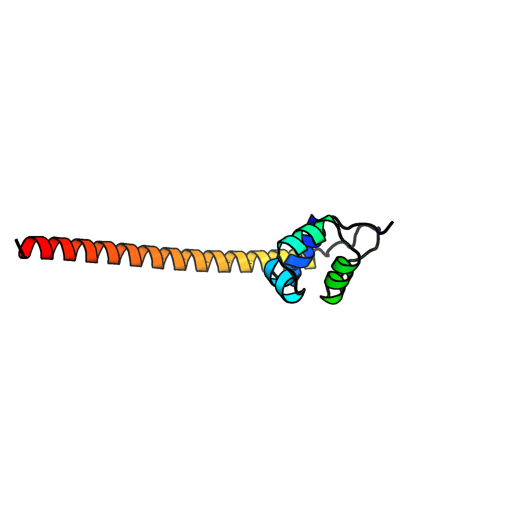8 1.00 93.81 112 GLU A O 1
ATOM 885 N N . GLU A 1 113 ? -23.326 3.939 37.446 1.00 91.38 113 GLU A N 1
ATOM 886 C CA . GLU A 1 113 ? -24.623 4.260 38.051 1.00 91.38 113 GLU A CA 1
ATOM 887 C C . GLU A 1 113 ? -25.381 3.005 38.497 1.00 91.38 113 GLU A C 1
ATOM 889 O O . GLU A 1 113 ? -25.892 2.953 39.618 1.00 91.38 113 GLU A O 1
ATOM 894 N N . MET A 1 114 ? -25.394 1.957 37.669 1.00 90.31 114 MET A N 1
ATOM 895 C CA . MET A 1 114 ? -26.008 0.671 38.017 1.00 90.31 114 MET A CA 1
ATOM 896 C C . MET A 1 114 ? -25.328 0.017 39.226 1.00 90.31 114 MET A C 1
ATOM 898 O O . MET A 1 114 ? -26.003 -0.510 40.110 1.00 90.31 114 MET A O 1
ATOM 902 N N . LYS A 1 115 ? -23.993 0.092 39.315 1.00 89.94 115 LYS A N 1
ATOM 903 C CA . LYS A 1 115 ? -23.244 -0.392 40.487 1.00 89.94 115 LYS A CA 1
ATOM 904 C C . LYS A 1 115 ? -23.576 0.385 41.761 1.00 89.94 115 LYS A C 1
ATOM 906 O O . LYS A 1 115 ? -23.581 -0.217 42.830 1.00 89.94 115 LYS A O 1
ATOM 911 N N . LYS A 1 116 ? -23.835 1.693 41.662 1.00 88.00 116 LYS A N 1
ATOM 912 C CA . LYS A 1 116 ? -24.238 2.529 42.806 1.00 88.00 116 LYS A CA 1
ATOM 913 C C . LYS A 1 116 ? -25.662 2.228 43.274 1.00 88.00 116 LYS A C 1
ATOM 915 O O . LYS A 1 116 ? -25.886 2.241 44.471 1.00 88.00 116 LYS A O 1
ATOM 920 N N . LYS A 1 117 ? -26.599 1.948 42.359 1.00 83.19 117 LYS A N 1
ATOM 921 C CA . LYS A 1 117 ? -27.993 1.596 42.698 1.00 83.19 117 LYS A CA 1
ATOM 922 C C . LYS A 1 117 ? -28.158 0.210 43.327 1.00 83.19 117 LYS A C 1
ATOM 924 O O . LYS A 1 117 ? -29.114 0.001 44.060 1.00 83.19 117 LYS A O 1
ATOM 929 N N . ASN A 1 118 ? -27.267 -0.728 43.006 1.00 75.00 118 ASN A N 1
ATOM 930 C CA . ASN A 1 118 ? -27.311 -2.105 43.512 1.00 75.00 118 ASN A CA 1
ATOM 931 C C . ASN A 1 118 ? -26.480 -2.318 44.796 1.00 75.00 118 ASN A C 1
ATOM 933 O O . ASN A 1 118 ? -26.279 -3.463 45.201 1.00 75.00 118 ASN A O 1
ATOM 937 N N . ARG A 1 119 ? -25.957 -1.244 45.395 1.00 61.53 119 ARG A N 1
ATOM 938 C CA . ARG A 1 119 ? -25.336 -1.227 46.726 1.00 61.53 119 ARG A CA 1
ATOM 939 C C . ARG A 1 119 ? -26.269 -0.535 47.703 1.00 61.53 119 ARG A C 1
ATOM 941 O O . ARG A 1 119 ? -26.282 -0.980 48.866 1.00 61.53 119 ARG A O 1
#

Radius of gyration: 24.95 Å; chains: 1; bounding box: 55×34×71 Å